Protein AF-A0A1G0XQ79-F1 (afdb_monomer)

pLDDT: mean 95.1, std 3.16, range [83.31, 98.56]

Sequence (101 aa):
MKLRRLKRIRIGEVIFTVKWDSKDDGGYFDYGEKTISIGIKGNTMRQFAVIVHEIKEILNINQYVRYTRPDTLKDYEFHYGHREHSAMCNDLAGILNEFIK

Solvent-accessible surface area (backbone atoms only — not comparable to full-atom values): 5873 Å² total; per-residue (Å²): 139,52,77,45,87,59,62,56,50,72,60,87,94,46,69,29,40,42,44,79,36,76,88,37,66,52,61,49,71,40,80,89,80,29,34,35,41,40,17,57,37,74,56,73,66,56,34,48,52,36,53,52,50,53,53,50,53,54,49,33,48,78,68,69,27,56,40,74,39,96,91,40,96,86,49,72,44,78,63,74,54,70,68,56,49,54,52,48,52,53,54,46,53,60,55,51,53,71,35,52,104

Radius of gyration: 13.67 Å; Cα contacts (8 Å, |Δi|>4): 150; chains: 1; bounding box: 40×26×38 Å

Mean predicted aligned error: 2.99 Å

Structure (mmCIF, N/CA/C/O backbone):
data_AF-A0A1G0XQ79-F1
#
_entry.id   AF-A0A1G0XQ79-F1
#
loop_
_atom_site.group_PDB
_atom_site.id
_atom_site.type_symbol
_atom_site.label_atom_id
_atom_site.label_alt_id
_atom_site.label_comp_id
_atom_site.label_asym_id
_atom_site.label_entity_id
_atom_site.label_seq_id
_atom_site.pdbx_PDB_ins_code
_atom_site.Cartn_x
_atom_site.Cartn_y
_atom_site.Cartn_z
_atom_site.occupancy
_atom_site.B_iso_or_equiv
_atom_site.auth_seq_id
_atom_site.auth_comp_id
_atom_site.auth_asym_id
_atom_site.auth_atom_id
_atom_site.pdbx_PDB_model_num
ATOM 1 N N . MET A 1 1 ? -16.544 10.835 6.782 1.00 83.50 1 MET A N 1
ATOM 2 C CA . MET A 1 1 ? -16.037 9.487 6.438 1.00 83.50 1 MET A CA 1
ATOM 3 C C . MET A 1 1 ? -15.625 8.759 7.711 1.00 83.50 1 MET A C 1
ATOM 5 O O . MET A 1 1 ? -15.053 9.399 8.588 1.00 83.50 1 MET A O 1
ATOM 9 N N . LYS A 1 2 ? -15.927 7.462 7.837 1.00 89.06 2 LYS A N 1
ATOM 10 C CA . LYS A 1 2 ? -15.437 6.602 8.927 1.00 89.06 2 LYS A CA 1
ATOM 11 C C . LYS A 1 2 ? -14.530 5.528 8.330 1.00 89.06 2 LYS A C 1
ATOM 13 O O . LYS A 1 2 ? -14.894 4.936 7.321 1.00 89.06 2 LYS A O 1
ATOM 18 N N . LEU A 1 3 ? -13.380 5.291 8.959 1.00 93.19 3 LEU A N 1
ATOM 19 C CA . LEU A 1 3 ? -12.435 4.266 8.521 1.00 93.19 3 LEU A CA 1
ATOM 20 C C . LEU A 1 3 ? -12.670 2.953 9.270 1.00 93.19 3 LEU A C 1
ATOM 22 O O . LEU A 1 3 ? -12.794 2.926 10.498 1.00 93.19 3 LEU A O 1
ATOM 26 N N . ARG A 1 4 ? -12.713 1.853 8.525 1.00 95.50 4 ARG A N 1
ATOM 27 C CA . ARG A 1 4 ? -12.723 0.487 9.035 1.00 95.50 4 ARG A CA 1
ATOM 28 C C . ARG A 1 4 ? -11.290 0.061 9.348 1.00 95.50 4 ARG A C 1
ATOM 30 O O . ARG A 1 4 ? -10.410 0.105 8.495 1.00 95.50 4 ARG A O 1
ATOM 37 N N . ARG A 1 5 ? -11.065 -0.404 10.580 1.00 95.00 5 ARG A N 1
ATOM 38 C CA . ARG A 1 5 ? -9.756 -0.906 11.020 1.00 95.00 5 ARG A CA 1
ATOM 39 C C . ARG A 1 5 ? -9.571 -2.379 10.671 1.00 95.00 5 ARG A C 1
ATOM 41 O O . ARG A 1 5 ? -9.893 -3.262 11.464 1.00 95.00 5 ARG A O 1
ATOM 48 N N . LEU A 1 6 ? -9.095 -2.637 9.458 1.00 96.88 6 LEU A N 1
ATOM 49 C CA . LEU A 1 6 ? -8.790 -3.981 8.966 1.00 96.88 6 LEU A CA 1
ATOM 50 C C . LEU A 1 6 ? -7.650 -4.618 9.768 1.00 96.88 6 LEU A C 1
ATOM 52 O O . LEU A 1 6 ? -6.717 -3.930 10.157 1.00 96.88 6 LEU A O 1
ATOM 56 N N . LYS A 1 7 ? -7.707 -5.933 10.006 1.00 97.81 7 LYS A N 1
ATOM 57 C CA . LYS A 1 7 ? -6.574 -6.692 10.577 1.00 97.81 7 LYS A CA 1
ATOM 58 C C . LYS A 1 7 ? -5.666 -7.275 9.497 1.00 97.81 7 LYS A C 1
ATOM 60 O O . LYS A 1 7 ? -4.491 -7.528 9.741 1.00 97.81 7 LYS A O 1
ATOM 65 N N . ARG A 1 8 ? -6.230 -7.542 8.320 1.00 97.69 8 ARG A N 1
ATOM 66 C CA . ARG A 1 8 ? -5.547 -8.100 7.154 1.00 97.69 8 ARG A CA 1
ATOM 67 C C . ARG A 1 8 ? -6.157 -7.505 5.896 1.00 97.69 8 ARG A C 1
ATOM 69 O O . ARG A 1 8 ? -7.342 -7.174 5.913 1.00 97.69 8 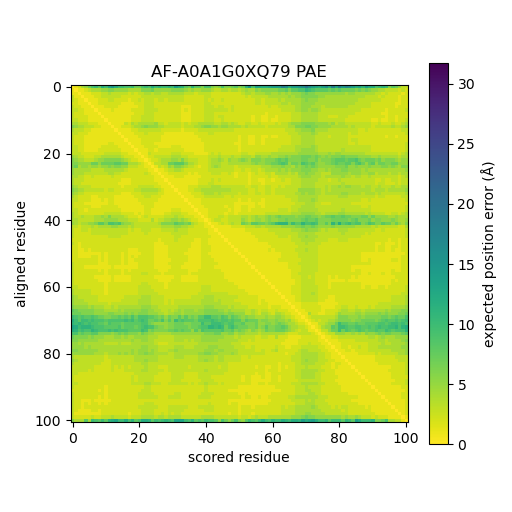ARG A O 1
ATOM 76 N N . ILE A 1 9 ? -5.361 -7.413 4.842 1.00 97.81 9 ILE A N 1
ATOM 77 C CA . ILE A 1 9 ? -5.804 -6.968 3.522 1.00 97.81 9 ILE A CA 1
ATOM 78 C C . ILE A 1 9 ? -5.048 -7.728 2.436 1.00 97.81 9 ILE A C 1
ATOM 80 O O . ILE A 1 9 ? -3.876 -8.064 2.620 1.00 97.81 9 ILE A O 1
ATOM 84 N N . ARG A 1 10 ? -5.722 -8.045 1.331 1.00 97.50 10 ARG A N 1
ATOM 85 C CA . ARG A 1 10 ? -5.093 -8.657 0.158 1.00 97.50 10 ARG A CA 1
ATOM 86 C C . ARG A 1 10 ? -4.768 -7.561 -0.853 1.00 97.50 10 ARG A C 1
ATOM 88 O O . ARG A 1 10 ? -5.639 -6.769 -1.186 1.00 97.50 10 ARG A O 1
ATOM 95 N N . ILE A 1 11 ? -3.531 -7.531 -1.338 1.00 96.81 11 ILE A N 1
ATOM 96 C CA . ILE A 1 11 ? -3.064 -6.591 -2.363 1.00 96.81 11 ILE A CA 1
ATOM 97 C C . ILE A 1 11 ? -2.339 -7.414 -3.429 1.00 96.81 11 ILE A C 1
ATOM 99 O O . ILE A 1 11 ? -1.243 -7.924 -3.186 1.00 96.81 11 ILE A O 1
ATOM 103 N N . GLY A 1 12 ? -2.980 -7.597 -4.586 1.00 92.38 12 GLY A N 1
ATOM 104 C CA . GLY A 1 12 ? -2.570 -8.620 -5.552 1.00 92.38 12 GLY A CA 1
ATOM 105 C C . GLY A 1 12 ? -2.614 -10.019 -4.924 1.00 92.38 12 GLY A C 1
ATOM 106 O O . GLY A 1 12 ? -3.591 -10.384 -4.269 1.00 92.38 12 GLY A O 1
ATOM 107 N N . GLU A 1 13 ? -1.527 -10.775 -5.060 1.00 92.56 13 GLU A N 1
ATOM 108 C CA . GLU A 1 13 ? -1.404 -12.143 -4.526 1.00 92.56 13 GLU A CA 1
ATOM 109 C C . GLU A 1 13 ? -0.943 -12.203 -3.057 1.00 92.56 13 GLU A C 1
ATOM 111 O O . GLU A 1 13 ? -0.914 -13.270 -2.440 1.00 92.56 13 GLU A O 1
ATOM 116 N N . VAL A 1 14 ? -0.580 -11.065 -2.457 1.00 96.56 14 VAL A N 1
ATOM 117 C CA . VAL A 1 14 ? -0.014 -11.018 -1.103 1.00 96.56 14 VAL A CA 1
ATOM 118 C C . VAL A 1 14 ? -1.076 -10.593 -0.093 1.00 96.56 14 VAL A C 1
ATOM 120 O O . VAL A 1 14 ? -1.813 -9.628 -0.292 1.00 96.56 14 VAL A O 1
ATOM 123 N N . ILE A 1 15 ? -1.149 -11.313 1.031 1.00 97.94 15 ILE A N 1
ATOM 124 C CA . ILE A 1 15 ? -1.991 -10.936 2.171 1.00 97.94 15 ILE A CA 1
ATOM 125 C C . ILE A 1 15 ? -1.116 -10.292 3.237 1.00 97.94 15 ILE A C 1
ATOM 127 O O . ILE A 1 15 ? -0.295 -10.967 3.858 1.00 97.94 15 ILE A O 1
ATOM 131 N N . PHE A 1 16 ? -1.362 -9.014 3.493 1.00 98.44 16 PHE A N 1
ATOM 132 C CA . PHE A 1 16 ? -0.674 -8.234 4.507 1.00 98.44 16 PHE A CA 1
ATOM 133 C C . PHE A 1 16 ? -1.422 -8.269 5.837 1.00 98.44 16 PHE A C 1
ATOM 135 O O . PHE A 1 16 ? -2.656 -8.269 5.881 1.00 98.44 16 PHE A O 1
ATOM 142 N N . THR A 1 17 ? -0.673 -8.261 6.936 1.00 98.56 17 THR A N 1
ATOM 143 C CA . THR A 1 17 ? -1.199 -7.953 8.270 1.00 98.56 17 THR A CA 1
ATOM 144 C C . THR A 1 17 ? -1.171 -6.445 8.480 1.00 98.56 17 THR A C 1
ATOM 146 O O . THR A 1 17 ? -0.130 -5.818 8.308 1.00 98.56 17 THR A O 1
ATOM 149 N N . VAL A 1 18 ? -2.301 -5.865 8.883 1.00 98.06 18 VAL A N 1
ATOM 150 C CA . VAL A 1 18 ? -2.435 -4.423 9.118 1.00 98.06 18 VAL A CA 1
ATOM 151 C C . VAL A 1 18 ? -2.345 -4.148 10.617 1.00 98.06 18 VAL A C 1
ATOM 153 O O . VAL A 1 18 ? -3.168 -4.626 11.404 1.00 98.06 18 VAL A O 1
ATOM 156 N N . LYS A 1 19 ? -1.335 -3.377 11.012 1.00 97.75 19 LYS A N 1
ATOM 157 C CA . LYS A 1 19 ? -1.106 -2.898 12.375 1.00 97.75 19 LYS A CA 1
ATOM 158 C C . LYS A 1 19 ? -1.537 -1.435 12.460 1.00 97.75 19 LYS A C 1
ATOM 160 O O . LYS A 1 19 ? -1.201 -0.637 11.594 1.00 97.75 19 LYS A O 1
ATOM 165 N N . TRP A 1 20 ? -2.284 -1.091 13.505 1.00 96.50 20 TRP A N 1
ATOM 166 C CA . TRP A 1 20 ? -2.740 0.279 13.754 1.00 96.50 20 TRP A CA 1
ATOM 167 C C . TRP A 1 20 ? -1.945 0.856 14.921 1.00 96.50 20 TRP A C 1
ATOM 169 O O . TRP A 1 20 ? -2.130 0.412 16.056 1.00 96.50 20 TRP A O 1
ATOM 179 N N . ASP A 1 21 ? -1.066 1.816 14.646 1.00 95.06 21 ASP A N 1
ATOM 180 C CA . ASP A 1 21 ? -0.168 2.401 15.642 1.00 95.06 21 ASP A CA 1
ATOM 181 C C . ASP A 1 21 ? -0.751 3.697 16.217 1.00 95.06 21 ASP A C 1
ATOM 183 O O . ASP A 1 21 ? -0.933 4.690 15.516 1.00 95.06 21 ASP A O 1
ATOM 187 N N . SER A 1 22 ? -1.055 3.697 17.517 1.00 92.81 22 SER A N 1
ATOM 188 C CA . SER A 1 22 ? -1.611 4.861 18.217 1.00 92.81 22 SER A CA 1
ATOM 189 C C . SER A 1 22 ? -0.604 5.962 18.534 1.00 92.81 22 SER A C 1
ATOM 191 O O . SER A 1 22 ? -1.015 7.049 18.946 1.00 92.81 22 SER A O 1
ATOM 193 N N . LYS A 1 23 ? 0.693 5.700 18.370 1.00 92.75 23 LYS A N 1
ATOM 194 C CA . LYS A 1 23 ? 1.774 6.621 18.732 1.00 92.75 23 L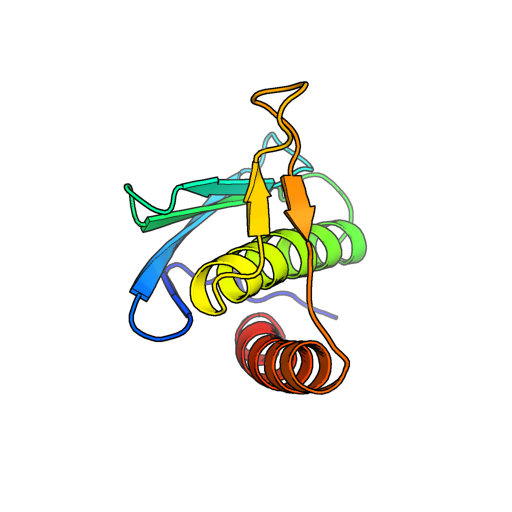YS A CA 1
ATOM 195 C C . LYS A 1 23 ? 2.312 7.406 17.537 1.00 92.75 23 LYS A C 1
ATOM 197 O O . LYS A 1 23 ? 2.917 8.457 17.753 1.00 92.75 23 LYS A O 1
ATOM 202 N N . ASP A 1 24 ? 2.047 6.935 16.323 1.00 92.06 24 ASP A N 1
ATOM 203 C CA . ASP A 1 24 ? 2.576 7.472 15.068 1.00 92.06 24 ASP A CA 1
ATOM 204 C C . ASP A 1 24 ? 1.476 8.124 14.201 1.00 92.06 24 ASP A C 1
ATOM 206 O O . ASP A 1 24 ? 0.299 7.755 14.289 1.00 92.06 24 ASP A O 1
ATOM 210 N N . ASP A 1 25 ? 1.846 9.122 13.394 1.00 91.19 25 ASP A N 1
ATOM 211 C CA . ASP A 1 25 ? 1.005 9.798 12.388 1.00 91.19 25 ASP A CA 1
ATOM 212 C C . ASP A 1 25 ? 1.464 9.555 10.933 1.00 91.19 25 ASP A C 1
ATOM 214 O O . ASP A 1 25 ? 0.887 10.124 9.990 1.00 91.19 25 ASP A O 1
ATOM 218 N N . GLY A 1 26 ? 2.492 8.717 10.758 1.00 94.50 26 GLY A N 1
ATOM 219 C CA . GLY A 1 26 ? 2.975 8.192 9.486 1.00 94.50 26 GLY A CA 1
ATOM 220 C C . GLY A 1 26 ? 2.511 6.764 9.198 1.00 94.50 26 GLY A C 1
ATOM 221 O O . GLY A 1 26 ? 1.610 6.226 9.844 1.00 94.50 26 GLY A O 1
ATOM 222 N N . GLY A 1 27 ? 3.126 6.155 8.192 1.00 95.69 27 GLY A N 1
ATOM 223 C CA . GLY A 1 27 ? 2.944 4.756 7.846 1.00 95.69 27 GLY A CA 1
ATOM 224 C C . GLY A 1 27 ? 4.249 4.162 7.341 1.00 95.69 27 GLY A C 1
ATOM 225 O O . GLY A 1 27 ? 5.211 4.873 7.053 1.00 95.69 27 GLY A O 1
ATOM 226 N N . TYR A 1 28 ? 4.286 2.838 7.318 1.00 96.00 28 TYR A N 1
ATOM 227 C CA . TYR A 1 28 ? 5.298 2.092 6.587 1.00 96.00 28 TYR A CA 1
ATOM 228 C C . TYR A 1 28 ? 4.741 0.717 6.241 1.00 96.00 28 TYR A C 1
ATOM 230 O O . TYR A 1 28 ? 3.812 0.216 6.885 1.00 96.00 28 TYR A O 1
ATOM 238 N N . PHE A 1 29 ? 5.370 0.048 5.287 1.00 96.25 29 PHE A N 1
ATOM 239 C CA . PHE A 1 29 ? 5.153 -1.370 5.059 1.00 96.25 29 PHE A CA 1
ATOM 240 C C . PHE A 1 29 ? 6.474 -2.113 4.933 1.00 96.25 29 PHE A C 1
ATOM 242 O O . PHE A 1 29 ? 7.494 -1.567 4.516 1.00 96.25 29 PHE A O 1
ATOM 249 N N . ASP A 1 30 ? 6.418 -3.392 5.276 1.00 95.56 30 ASP A N 1
ATOM 250 C CA . ASP A 1 30 ? 7.487 -4.348 5.054 1.00 95.56 30 ASP A CA 1
ATOM 251 C C . ASP A 1 30 ? 6.935 -5.477 4.184 1.00 95.56 30 ASP A C 1
ATOM 253 O O . ASP A 1 30 ? 6.009 -6.200 4.575 1.00 95.56 30 ASP A O 1
ATOM 257 N N . TYR A 1 31 ? 7.477 -5.592 2.972 1.00 92.00 31 TYR A N 1
ATOM 258 C CA . TYR A 1 31 ? 7.038 -6.587 1.999 1.00 92.00 31 TYR A CA 1
ATOM 259 C C . TYR A 1 31 ? 7.523 -8.000 2.362 1.00 92.00 31 TYR A C 1
ATOM 261 O O . TYR A 1 31 ? 6.814 -8.972 2.098 1.00 92.00 31 TYR A O 1
ATOM 269 N N . GLY A 1 32 ? 8.690 -8.124 3.005 1.00 93.56 32 GLY A N 1
ATOM 270 C CA . GLY A 1 32 ? 9.243 -9.404 3.456 1.00 93.56 32 GLY A CA 1
ATOM 271 C C . GLY A 1 32 ? 8.430 -9.985 4.608 1.00 93.56 32 GLY A C 1
ATOM 272 O O . GLY A 1 32 ? 7.976 -11.128 4.542 1.00 93.56 32 GLY A O 1
ATOM 273 N N . GLU A 1 33 ? 8.138 -9.153 5.605 1.00 97.00 33 GLU A N 1
ATOM 274 C CA . GLU A 1 33 ? 7.309 -9.517 6.761 1.00 97.00 33 GLU A CA 1
ATOM 275 C C . GLU A 1 33 ? 5.803 -9.512 6.446 1.00 97.00 33 GLU A C 1
ATOM 277 O O . GLU A 1 33 ? 4.986 -9.963 7.252 1.00 97.00 33 GLU A O 1
ATOM 282 N N . LYS A 1 34 ? 5.408 -9.008 5.269 1.00 97.50 34 LYS A N 1
ATOM 283 C CA . LYS A 1 34 ? 4.008 -8.859 4.832 1.00 97.50 34 LYS A CA 1
ATOM 284 C C . LYS A 1 34 ? 3.190 -8.082 5.862 1.00 97.50 34 LYS A C 1
ATOM 286 O O . LYS A 1 34 ? 2.098 -8.494 6.273 1.00 97.50 34 LYS A O 1
ATOM 291 N N . THR A 1 35 ? 3.719 -6.940 6.293 1.00 98.19 35 THR A N 1
ATOM 292 C CA . THR A 1 35 ? 3.058 -6.063 7.263 1.00 98.19 35 THR A CA 1
ATOM 293 C C . THR A 1 35 ? 2.894 -4.648 6.738 1.00 98.19 35 THR A C 1
ATOM 295 O O . THR A 1 35 ? 3.727 -4.150 5.991 1.00 98.19 35 THR A O 1
ATOM 298 N N . ILE A 1 36 ? 1.800 -4.008 7.143 1.00 98.19 36 ILE A N 1
ATOM 299 C CA . ILE A 1 36 ? 1.530 -2.591 6.911 1.00 98.19 36 ILE A CA 1
ATOM 300 C C . ILE A 1 36 ? 1.243 -1.978 8.276 1.00 98.19 36 ILE A C 1
ATOM 302 O O . ILE A 1 36 ? 0.364 -2.460 8.994 1.00 98.19 36 ILE A O 1
ATOM 306 N N . SER A 1 37 ? 1.978 -0.939 8.643 1.00 97.88 37 SER A N 1
ATOM 307 C CA . SER A 1 37 ? 1.729 -0.137 9.833 1.00 97.88 37 SER A CA 1
ATOM 308 C C . SER A 1 37 ? 1.078 1.176 9.429 1.00 97.88 37 SER A C 1
ATOM 310 O O . SER A 1 37 ? 1.606 1.905 8.594 1.00 97.88 37 SER A O 1
ATOM 312 N N . ILE A 1 38 ? -0.070 1.475 10.030 1.00 97.44 38 ILE A N 1
ATOM 313 C CA . ILE A 1 38 ? -0.822 2.706 9.800 1.00 97.44 38 ILE A CA 1
ATOM 314 C C . ILE A 1 38 ? -0.908 3.476 11.112 1.00 97.44 38 ILE A C 1
ATOM 316 O O . ILE A 1 38 ? -1.544 3.019 12.070 1.00 97.44 38 ILE A O 1
ATOM 320 N N . GLY A 1 39 ? -0.306 4.659 11.143 1.00 95.62 39 GLY A N 1
ATOM 321 C CA . GLY A 1 39 ? -0.440 5.612 12.231 1.00 95.62 39 GLY A CA 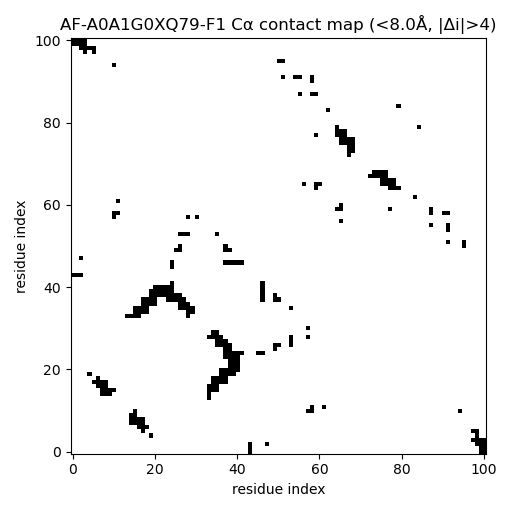1
ATOM 322 C C . GLY A 1 39 ? -1.869 6.139 12.344 1.00 95.62 39 GLY A C 1
ATOM 323 O O . GLY A 1 39 ? -2.502 6.519 11.355 1.00 95.62 39 GLY A O 1
ATOM 324 N N . ILE A 1 40 ? -2.406 6.155 13.565 1.00 93.56 40 ILE A N 1
ATOM 325 C CA . ILE A 1 40 ? -3.740 6.703 13.869 1.00 93.56 40 ILE A CA 1
ATOM 326 C C . ILE A 1 40 ? -3.687 8.003 14.666 1.00 93.56 40 ILE A C 1
ATOM 328 O O . ILE A 1 40 ? -4.735 8.521 15.062 1.00 93.56 40 ILE A O 1
ATOM 332 N N . LYS A 1 41 ? -2.497 8.555 14.904 1.00 91.88 41 LYS A N 1
ATOM 333 C CA . LYS A 1 41 ? -2.361 9.899 15.454 1.00 91.88 41 LYS A CA 1
ATOM 334 C C . LYS A 1 41 ? -2.745 10.911 14.366 1.00 91.88 41 LYS A C 1
ATOM 336 O O . LYS A 1 41 ? -2.315 10.819 13.223 1.00 91.88 41 LYS A O 1
ATOM 341 N N . GLY A 1 42 ? -3.613 11.858 14.711 1.00 88.62 42 GLY A N 1
ATOM 342 C CA . GLY A 1 42 ? -4.147 12.851 13.772 1.00 88.62 42 GLY A CA 1
ATOM 343 C C . GLY A 1 42 ? -5.589 12.585 13.332 1.00 88.62 42 GLY A C 1
ATOM 344 O O . GLY A 1 42 ? -6.261 11.671 13.811 1.00 88.62 42 GLY A O 1
ATOM 345 N N . ASN A 1 43 ? -6.096 13.449 12.450 1.00 92.75 43 ASN A N 1
ATOM 346 C CA . ASN A 1 43 ? -7.487 13.396 11.999 1.00 92.75 43 ASN A CA 1
ATOM 347 C C . ASN A 1 43 ? -7.723 12.279 10.961 1.00 92.75 43 ASN A C 1
ATOM 349 O O . ASN A 1 43 ? -6.792 11.773 10.337 1.00 92.75 43 ASN A O 1
ATOM 353 N N . THR A 1 44 ? -8.989 11.920 10.737 1.00 93.38 44 THR A N 1
ATOM 354 C CA . THR A 1 44 ? -9.377 10.848 9.803 1.00 93.38 44 THR A CA 1
ATOM 355 C C . THR A 1 44 ? -8.855 11.061 8.379 1.00 93.38 44 THR A C 1
ATOM 357 O O . THR A 1 44 ? -8.550 10.090 7.696 1.00 93.38 44 THR A O 1
ATOM 360 N N . MET A 1 45 ? -8.741 12.311 7.917 1.00 93.75 45 MET A N 1
ATOM 361 C CA . MET A 1 45 ? -8.223 12.604 6.577 1.00 93.75 45 MET A CA 1
ATOM 362 C C . MET A 1 45 ? -6.730 12.286 6.481 1.00 93.75 45 MET A C 1
ATOM 364 O O . MET A 1 45 ? -6.295 11.680 5.509 1.00 93.75 45 MET A O 1
ATOM 368 N N . ARG A 1 46 ? -5.953 12.630 7.515 1.00 93.69 46 ARG A N 1
ATOM 369 C CA . ARG A 1 46 ? -4.535 12.270 7.609 1.00 93.69 46 ARG A CA 1
ATOM 370 C C . ARG A 1 46 ? -4.353 10.756 7.637 1.00 93.69 46 ARG A C 1
ATOM 372 O O . ARG A 1 46 ? -3.548 10.242 6.873 1.00 93.69 46 ARG A O 1
ATOM 379 N N . GLN A 1 47 ? -5.142 10.054 8.449 1.00 95.06 47 GLN A N 1
ATOM 380 C CA . GLN A 1 47 ? -5.125 8.588 8.507 1.00 95.06 47 GLN A CA 1
ATOM 381 C C . GLN A 1 47 ? -5.421 7.971 7.136 1.00 95.06 47 GLN A C 1
ATOM 383 O O . GLN A 1 47 ? -4.739 7.048 6.704 1.00 95.06 47 GLN A O 1
ATOM 388 N N . PHE A 1 48 ? -6.413 8.507 6.422 1.00 96.12 48 PHE A N 1
ATOM 389 C CA . PHE A 1 48 ? -6.735 8.043 5.078 1.00 96.12 48 PHE A CA 1
ATOM 390 C C . PHE A 1 48 ? -5.611 8.330 4.080 1.00 96.12 48 PHE A C 1
ATOM 392 O O . PHE A 1 48 ? -5.283 7.460 3.284 1.00 96.12 48 PHE A O 1
ATOM 399 N N . ALA A 1 49 ? -4.974 9.500 4.154 1.00 95.94 49 ALA A N 1
ATOM 400 C CA . ALA A 1 49 ? -3.832 9.833 3.307 1.00 95.94 49 ALA A CA 1
ATOM 401 C C . ALA A 1 49 ? -2.648 8.873 3.520 1.00 95.94 49 ALA A C 1
ATOM 403 O O . ALA A 1 49 ? -2.025 8.471 2.541 1.00 95.94 49 ALA A O 1
ATOM 404 N N . VAL A 1 50 ? -2.379 8.461 4.766 1.00 96.75 50 VAL A N 1
ATOM 405 C CA . VAL A 1 50 ? -1.377 7.424 5.073 1.00 96.75 50 VAL A CA 1
ATOM 406 C C . VAL A 1 50 ? -1.765 6.096 4.420 1.00 96.75 50 VAL A C 1
ATOM 408 O O . VAL A 1 50 ? -0.958 5.519 3.705 1.00 96.75 50 VAL A O 1
ATOM 4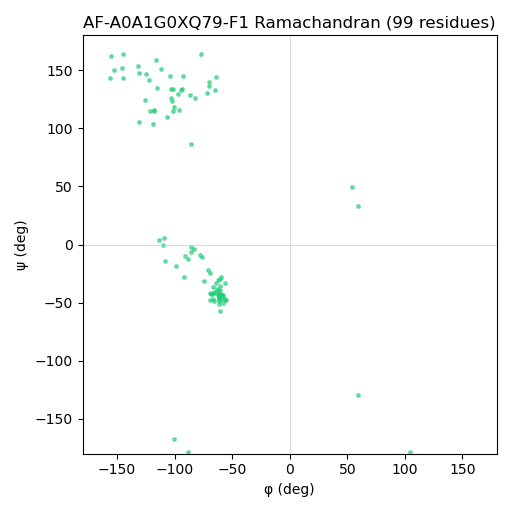11 N N . ILE A 1 51 ? -3.015 5.644 4.575 1.00 97.50 51 ILE A N 1
ATOM 412 C CA . ILE A 1 51 ? -3.493 4.412 3.920 1.00 97.50 51 ILE A CA 1
ATOM 413 C C . ILE A 1 51 ? -3.299 4.494 2.399 1.00 97.50 51 ILE A C 1
ATOM 415 O O . ILE A 1 51 ? -2.758 3.571 1.800 1.00 97.50 51 ILE A O 1
ATOM 419 N N . VAL A 1 52 ? -3.701 5.601 1.769 1.00 97.75 52 VAL A N 1
ATOM 420 C CA . VAL A 1 52 ? -3.522 5.814 0.324 1.00 97.75 52 VAL A CA 1
ATOM 421 C C . VAL A 1 52 ? -2.049 5.714 -0.066 1.00 97.75 52 VAL A C 1
ATOM 423 O O . VAL A 1 52 ? -1.736 5.046 -1.048 1.00 97.75 52 VAL A O 1
ATOM 426 N N . HIS A 1 53 ? -1.160 6.355 0.695 1.00 97.06 53 HIS A N 1
ATOM 427 C CA . HIS A 1 53 ? 0.277 6.349 0.444 1.00 97.06 53 HIS A CA 1
ATOM 428 C C . HIS A 1 53 ? 0.856 4.929 0.497 1.00 97.06 53 HIS A C 1
ATOM 430 O O . HIS A 1 53 ? 1.388 4.463 -0.511 1.00 97.06 53 HIS A O 1
ATOM 436 N N . GLU A 1 54 ? 0.678 4.216 1.614 1.00 97.38 54 GLU A N 1
ATOM 437 C CA . GLU A 1 54 ? 1.264 2.880 1.791 1.00 97.38 54 GLU A CA 1
ATOM 438 C C . GLU A 1 54 ? 0.741 1.888 0.742 1.00 97.38 54 GLU A C 1
ATOM 440 O O . GLU A 1 54 ? 1.510 1.151 0.125 1.00 97.38 54 GLU A O 1
ATOM 445 N N . ILE A 1 55 ? -0.571 1.888 0.479 1.00 98.00 55 ILE A N 1
ATOM 446 C CA . ILE A 1 55 ? -1.179 0.961 -0.487 1.00 98.00 55 ILE A CA 1
ATOM 447 C C . ILE A 1 55 ? -0.723 1.282 -1.914 1.00 98.00 55 ILE A C 1
ATOM 449 O O . ILE A 1 55 ? -0.386 0.365 -2.667 1.00 98.00 55 ILE A O 1
ATOM 453 N N . LYS A 1 56 ? -0.662 2.568 -2.289 1.00 97.56 56 LYS A N 1
ATOM 454 C CA . LYS A 1 56 ? -0.127 2.999 -3.588 1.00 97.56 56 LYS A CA 1
ATOM 455 C C . LYS A 1 56 ? 1.289 2.467 -3.783 1.00 97.56 56 LYS A C 1
ATOM 457 O O . LYS A 1 56 ? 1.609 1.967 -4.858 1.00 97.56 56 LYS A O 1
ATOM 462 N N . GLU A 1 57 ? 2.165 2.607 -2.797 1.00 96.06 57 GLU A N 1
ATOM 463 C CA . GLU A 1 57 ? 3.556 2.178 -2.942 1.00 96.06 57 GLU A CA 1
ATOM 464 C C . GLU A 1 57 ? 3.704 0.659 -3.076 1.00 96.06 57 GLU A C 1
ATOM 466 O O . GLU A 1 57 ? 4.502 0.204 -3.897 1.00 96.06 57 GLU A O 1
ATOM 471 N N . ILE A 1 58 ? 2.890 -0.127 -2.365 1.00 97.12 58 ILE A N 1
ATOM 472 C CA . ILE A 1 58 ? 2.837 -1.589 -2.533 1.00 97.12 58 ILE A CA 1
ATOM 473 C C . ILE A 1 58 ? 2.397 -1.955 -3.956 1.00 97.12 58 ILE A C 1
ATOM 475 O O . ILE A 1 58 ? 3.015 -2.813 -4.587 1.00 97.12 58 ILE A O 1
ATOM 479 N N . LEU A 1 59 ? 1.375 -1.286 -4.501 1.00 97.44 59 LEU A N 1
ATOM 480 C CA . LEU A 1 59 ? 0.941 -1.508 -5.886 1.00 97.44 59 LEU A CA 1
ATOM 481 C C . LEU A 1 59 ? 2.043 -1.163 -6.897 1.00 97.44 59 LEU A C 1
ATOM 483 O O . LEU A 1 59 ? 2.260 -1.915 -7.843 1.00 97.44 59 LEU A O 1
ATOM 487 N N . ASN A 1 60 ? 2.792 -0.084 -6.664 1.00 96.31 60 ASN A N 1
ATOM 488 C CA . ASN A 1 60 ? 3.932 0.281 -7.509 1.00 96.31 60 ASN A CA 1
ATOM 489 C C . ASN A 1 60 ? 5.057 -0.774 -7.470 1.00 96.31 60 ASN A C 1
ATOM 491 O O . ASN A 1 60 ? 5.722 -0.998 -8.481 1.00 96.31 60 ASN A O 1
ATOM 495 N N . ILE A 1 61 ? 5.268 -1.460 -6.340 1.00 95.12 61 ILE A N 1
ATOM 496 C CA . ILE A 1 61 ? 6.180 -2.617 -6.290 1.00 95.12 61 ILE A CA 1
ATOM 497 C C . ILE A 1 61 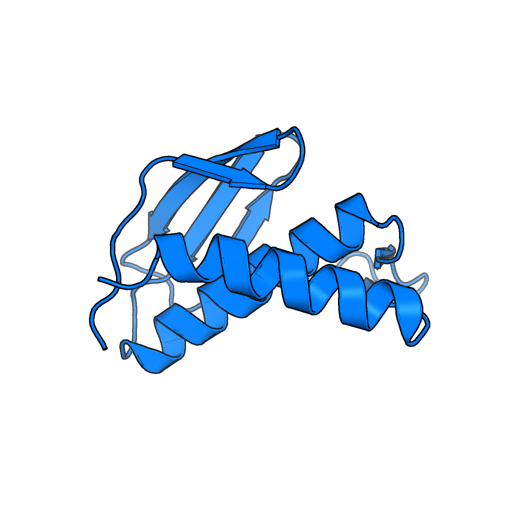? 5.629 -3.773 -7.116 1.00 95.12 61 ILE A C 1
ATOM 499 O O . ILE A 1 61 ? 6.367 -4.350 -7.907 1.00 95.12 61 ILE A O 1
ATOM 503 N N . ASN A 1 62 ? 4.343 -4.097 -6.960 1.00 95.38 62 ASN A N 1
ATOM 504 C CA . ASN A 1 62 ? 3.710 -5.198 -7.692 1.00 95.38 62 ASN A CA 1
ATOM 505 C C . ASN A 1 62 ? 3.759 -4.989 -9.215 1.00 95.38 62 ASN A C 1
ATOM 507 O O . ASN A 1 62 ? 3.802 -5.955 -9.968 1.00 95.38 62 ASN A O 1
ATOM 511 N N . GLN A 1 63 ? 3.762 -3.732 -9.660 1.00 95.81 63 GLN A N 1
ATOM 512 C CA . GLN A 1 63 ? 3.907 -3.347 -11.063 1.00 95.81 63 GLN A CA 1
ATOM 513 C C . GLN A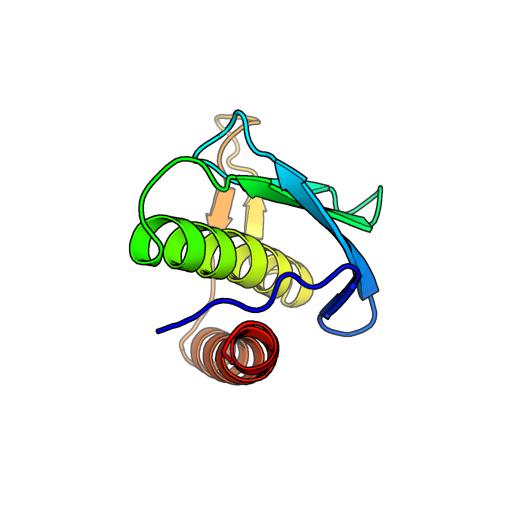 1 63 ? 5.369 -3.229 -11.527 1.00 95.81 63 GLN A C 1
ATOM 515 O O . GLN A 1 63 ? 5.600 -2.961 -12.701 1.00 95.81 63 GLN A O 1
ATOM 520 N N . TYR A 1 64 ? 6.350 -3.436 -10.643 1.00 95.50 64 TYR A N 1
ATOM 521 C CA . TYR A 1 64 ? 7.783 -3.272 -10.915 1.00 95.50 64 TYR A CA 1
ATOM 522 C C . TYR A 1 64 ? 8.178 -1.857 -11.369 1.00 95.50 64 TYR A C 1
ATOM 524 O O . TYR A 1 64 ? 9.108 -1.699 -12.153 1.00 95.50 64 TYR A O 1
ATOM 532 N N . VAL A 1 65 ? 7.489 -0.827 -10.861 1.00 96.62 65 VAL A N 1
ATOM 533 C CA . VAL A 1 65 ? 7.703 0.583 -11.248 1.00 96.62 65 VAL A CA 1
ATOM 534 C C . VAL A 1 65 ? 8.338 1.437 -10.147 1.00 96.62 65 VAL A C 1
ATOM 536 O O . VAL A 1 65 ? 8.548 2.630 -10.350 1.00 96.62 65 VAL A O 1
ATOM 539 N N . ARG A 1 66 ? 8.631 0.860 -8.974 1.00 95.06 66 ARG A N 1
ATOM 540 C CA . ARG A 1 66 ? 9.322 1.530 -7.860 1.00 95.06 66 ARG A CA 1
ATOM 541 C C . ARG A 1 66 ? 10.785 1.094 -7.805 1.00 95.06 66 ARG A C 1
ATOM 543 O O . ARG A 1 66 ? 11.068 -0.088 -7.625 1.00 95.06 66 ARG A O 1
ATOM 550 N N . TYR A 1 67 ? 11.695 2.058 -7.872 1.00 93.75 67 TYR A N 1
ATOM 551 C CA . TYR A 1 67 ? 13.140 1.848 -7.900 1.00 93.75 67 TYR A CA 1
ATOM 552 C C . TYR A 1 67 ? 13.810 2.583 -6.743 1.00 93.75 67 TYR A C 1
ATOM 554 O O . TYR A 1 67 ? 13.417 3.696 -6.401 1.00 93.75 67 TYR A O 1
ATOM 562 N N . THR A 1 68 ? 14.826 1.980 -6.132 1.00 91.62 68 THR A N 1
ATOM 563 C CA . THR A 1 68 ? 15.658 2.674 -5.140 1.00 91.62 68 THR A CA 1
ATOM 564 C C . THR A 1 68 ? 16.505 3.727 -5.841 1.00 91.62 68 THR A C 1
ATOM 566 O O . THR A 1 68 ? 17.087 3.454 -6.894 1.00 91.62 68 THR A O 1
ATOM 569 N N . ARG A 1 69 ? 16.597 4.922 -5.257 1.00 92.31 69 ARG A N 1
ATOM 570 C CA . ARG A 1 69 ? 17.460 5.973 -5.798 1.00 92.31 69 ARG A CA 1
ATOM 571 C C . ARG A 1 69 ? 18.942 5.613 -5.609 1.00 92.31 69 ARG A C 1
ATOM 573 O O . ARG A 1 69 ? 19.311 5.088 -4.561 1.00 92.31 69 ARG A O 1
ATOM 580 N N . PRO A 1 70 ? 19.822 5.883 -6.587 1.00 90.62 70 PRO A N 1
ATOM 581 C CA . PRO A 1 70 ? 21.236 5.516 -6.476 1.00 90.62 70 PRO A CA 1
ATOM 582 C C . PRO A 1 70 ? 22.003 6.364 -5.448 1.00 90.62 70 PRO A C 1
ATOM 584 O O . PRO A 1 70 ? 23.045 5.938 -4.959 1.00 90.62 70 PRO A O 1
ATOM 587 N N . ASP A 1 71 ? 21.502 7.554 -5.110 1.00 93.62 71 ASP A N 1
ATOM 588 C CA . ASP A 1 71 ? 22.119 8.498 -4.174 1.00 93.62 71 ASP A CA 1
ATOM 589 C C . ASP A 1 71 ? 21.665 8.319 -2.714 1.00 93.62 71 ASP A C 1
ATOM 591 O O . ASP A 1 71 ? 22.255 8.917 -1.814 1.00 93.62 71 ASP A O 1
ATOM 595 N N . THR A 1 72 ? 20.644 7.497 -2.441 1.00 92.19 72 THR A N 1
ATOM 596 C CA . THR A 1 72 ? 20.123 7.286 -1.082 1.00 92.19 72 THR A CA 1
ATOM 597 C C . THR A 1 72 ? 19.404 5.948 -0.926 1.00 92.19 72 THR A C 1
ATOM 599 O O . THR A 1 72 ? 18.656 5.510 -1.789 1.00 92.19 72 THR A O 1
ATOM 602 N N . LEU A 1 73 ? 19.567 5.315 0.238 1.00 83.88 73 LEU A N 1
ATOM 603 C CA . LEU A 1 73 ? 18.881 4.062 0.578 1.00 83.88 73 LEU A CA 1
ATOM 604 C C . LEU A 1 73 ? 17.456 4.263 1.120 1.00 83.88 73 LEU A C 1
ATOM 606 O O . LEU A 1 73 ? 16.785 3.285 1.439 1.00 83.88 73 LEU A O 1
ATOM 610 N N . LYS A 1 74 ? 17.019 5.514 1.307 1.00 86.12 74 LYS A N 1
ATOM 611 C CA . LYS A 1 74 ? 15.748 5.835 1.979 1.00 86.12 74 LYS A CA 1
ATOM 612 C C . LYS A 1 74 ? 14.660 6.359 1.049 1.00 86.12 74 LYS A C 1
ATOM 614 O O . LYS A 1 74 ? 13.502 6.354 1.454 1.00 86.12 74 LYS A O 1
ATOM 619 N N . ASP A 1 75 ? 15.018 6.744 -0.174 1.00 89.69 75 ASP A N 1
ATOM 620 C CA . ASP A 1 75 ? 14.073 7.301 -1.137 1.00 89.69 75 ASP A CA 1
ATOM 621 C C . ASP A 1 75 ? 13.936 6.408 -2.367 1.00 89.69 75 ASP A C 1
ATOM 623 O O . ASP A 1 75 ? 14.819 5.618 -2.717 1.00 89.69 75 ASP A O 1
ATOM 627 N N . TYR A 1 76 ? 12.812 6.591 -3.052 1.00 93.06 76 TYR A N 1
ATOM 628 C CA . TYR A 1 76 ? 12.433 5.802 -4.208 1.00 93.06 76 TYR A CA 1
ATOM 629 C C . TYR A 1 76 ? 12.001 6.705 -5.358 1.00 93.06 76 TYR A C 1
ATOM 631 O O . TYR A 1 76 ? 11.418 7.770 -5.157 1.00 93.06 76 TYR A O 1
ATOM 639 N N . GLU A 1 77 ? 12.264 6.245 -6.570 1.00 94.12 77 GLU A N 1
ATOM 640 C CA . GLU A 1 77 ? 11.735 6.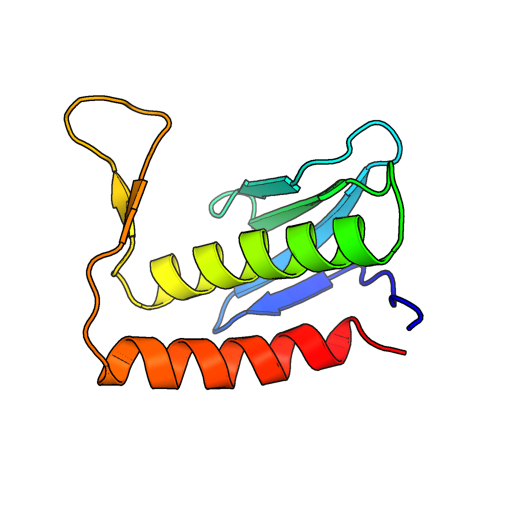798 -7.805 1.00 94.12 77 GLU A CA 1
ATOM 641 C C . GLU A 1 77 ? 10.630 5.898 -8.351 1.00 94.12 77 GLU A C 1
ATOM 643 O O . GLU A 1 77 ? 10.682 4.673 -8.233 1.00 94.12 77 GLU A O 1
ATOM 648 N N . PHE A 1 78 ? 9.623 6.516 -8.965 1.00 95.31 78 PHE A N 1
ATOM 649 C CA . PHE A 1 78 ? 8.501 5.813 -9.577 1.00 95.31 78 PHE A CA 1
ATOM 650 C C . PHE A 1 78 ? 8.485 6.103 -11.073 1.00 95.31 78 PHE A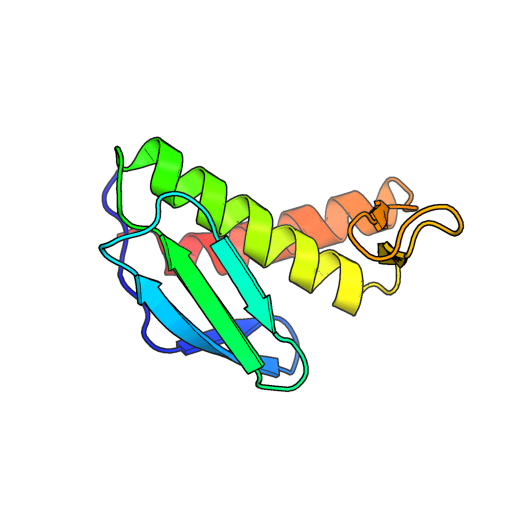 C 1
ATOM 652 O O . PHE A 1 78 ? 8.305 7.256 -11.466 1.00 95.31 78 PHE A O 1
ATOM 659 N N . HIS A 1 79 ? 8.707 5.088 -11.906 1.00 95.88 79 HIS A N 1
ATOM 660 C CA . HIS A 1 79 ? 8.784 5.245 -13.361 1.00 95.88 79 HIS A CA 1
ATOM 661 C C . HIS A 1 79 ? 7.675 4.424 -14.007 1.00 95.88 79 HIS A C 1
ATOM 663 O O . HIS A 1 79 ? 7.760 3.202 -14.081 1.00 95.88 79 HIS A O 1
ATOM 669 N N . TYR A 1 80 ? 6.618 5.094 -14.461 1.00 96.25 80 TYR A N 1
ATOM 670 C CA . TYR A 1 80 ? 5.478 4.432 -15.082 1.00 96.25 80 TYR A CA 1
ATOM 671 C C . TYR A 1 80 ? 4.764 5.348 -16.077 1.00 96.25 80 TYR A C 1
ATOM 673 O O . TYR A 1 80 ? 4.770 6.573 -15.937 1.00 96.25 80 TYR A O 1
ATOM 681 N N . GLY A 1 81 ? 4.152 4.753 -17.100 1.00 97.62 81 GLY A N 1
ATOM 682 C CA . GLY A 1 81 ? 3.354 5.460 -18.090 1.00 97.62 81 GLY A CA 1
ATOM 683 C C . GLY A 1 81 ? 1.892 5.590 -17.671 1.00 97.62 81 GLY A C 1
ATOM 684 O O . GLY A 1 81 ? 1.461 5.149 -16.603 1.00 97.62 81 GLY A O 1
ATOM 685 N N . HIS A 1 82 ? 1.089 6.195 -18.548 1.00 97.31 82 HIS A N 1
ATOM 686 C CA . HIS A 1 82 ? -0.339 6.371 -18.281 1.00 97.31 82 HIS A CA 1
ATOM 687 C C . HIS A 1 82 ? -1.066 5.031 -18.090 1.00 97.31 82 HIS A C 1
ATOM 689 O O . HIS A 1 82 ? -1.952 4.933 -17.250 1.00 97.31 82 HIS A O 1
ATOM 695 N N . ARG A 1 83 ? -0.668 3.984 -18.825 1.00 96.19 83 ARG A N 1
ATOM 696 C CA . ARG A 1 83 ? -1.288 2.656 -18.735 1.00 96.19 83 ARG A CA 1
ATOM 697 C C . ARG A 1 83 ? -1.134 2.059 -17.338 1.00 96.19 83 ARG A C 1
ATOM 699 O O . ARG A 1 83 ? -2.121 1.630 -16.744 1.00 96.19 83 ARG A O 1
ATOM 706 N N . GLU A 1 84 ? 0.088 2.043 -16.824 1.00 96.69 84 GLU A N 1
ATOM 707 C CA . GLU A 1 84 ? 0.412 1.522 -15.498 1.00 96.69 84 GLU A CA 1
ATOM 708 C C . GLU A 1 84 ? -0.263 2.367 -14.409 1.00 96.69 84 GLU A C 1
ATOM 710 O O . GLU A 1 84 ? -0.864 1.813 -13.487 1.00 96.69 84 GLU A O 1
ATOM 715 N N . HIS A 1 85 ? -0.256 3.698 -14.568 1.00 96.81 85 HIS A N 1
ATOM 716 C CA . HIS A 1 85 ? -0.946 4.623 -13.670 1.00 96.81 85 HIS A CA 1
ATOM 717 C C . HIS A 1 85 ? -2.449 4.335 -13.582 1.00 96.81 85 HIS A C 1
ATOM 719 O O . HIS A 1 85 ? -2.994 4.214 -12.487 1.00 96.81 85 HIS A O 1
ATOM 725 N N . SER A 1 86 ? -3.128 4.204 -14.725 1.00 97.88 86 SER A N 1
ATOM 726 C CA . SER A 1 86 ? -4.564 3.916 -14.771 1.00 97.88 86 SER A CA 1
ATOM 727 C C . SER A 1 86 ? -4.894 2.577 -14.116 1.00 97.88 86 SER A C 1
ATOM 729 O O . SER A 1 86 ? -5.854 2.499 -13.351 1.00 97.88 86 SER A O 1
ATOM 731 N N . ALA A 1 87 ? -4.089 1.541 -14.369 1.00 96.31 87 ALA A N 1
ATOM 732 C CA . ALA A 1 87 ? -4.254 0.244 -13.718 1.00 96.31 87 ALA A CA 1
ATOM 733 C C . ALA A 1 87 ? -4.079 0.351 -12.192 1.00 96.31 87 ALA A C 1
ATOM 735 O O . ALA A 1 87 ? -4.950 -0.089 -11.445 1.00 96.31 87 ALA A O 1
ATOM 736 N N . MET A 1 88 ? -3.023 1.033 -11.731 1.00 97.25 88 MET A N 1
ATOM 737 C CA . MET A 1 88 ? -2.762 1.260 -10.306 1.00 97.25 88 MET A CA 1
ATOM 738 C C . MET A 1 88 ? -3.919 2.008 -9.633 1.00 97.25 88 MET A C 1
ATOM 740 O O . MET A 1 88 ? -4.329 1.641 -8.537 1.00 97.25 88 MET A O 1
ATOM 744 N N . CYS A 1 89 ? -4.466 3.045 -10.272 1.00 97.75 89 CYS A N 1
ATOM 745 C CA . CYS A 1 89 ? -5.592 3.809 -9.736 1.00 97.75 89 CYS A CA 1
ATOM 746 C C . CYS A 1 89 ? -6.863 2.959 -9.588 1.00 97.75 89 CYS A C 1
ATOM 748 O O . CYS A 1 89 ? -7.570 3.108 -8.590 1.00 97.75 89 CYS A O 1
ATOM 750 N N . ASN A 1 90 ? -7.135 2.054 -10.534 1.00 97.44 90 ASN A N 1
ATOM 751 C CA . ASN A 1 90 ? -8.274 1.137 -10.451 1.00 97.44 90 ASN A CA 1
ATOM 752 C C . ASN A 1 90 ? -8.120 0.151 -9.285 1.00 97.44 90 ASN A C 1
ATOM 754 O O . ASN A 1 90 ? -9.033 0.022 -8.466 1.00 97.44 90 ASN A O 1
ATOM 758 N N . ASP A 1 91 ? -6.954 -0.487 -9.171 1.00 97.62 91 ASP A N 1
ATOM 759 C CA . ASP A 1 91 ? -6.667 -1.426 -8.083 1.00 97.62 91 ASP A CA 1
ATOM 760 C C . ASP A 1 91 ? -6.706 -0.720 -6.724 1.00 97.62 91 ASP A C 1
ATOM 762 O O . ASP A 1 91 ? -7.326 -1.202 -5.772 1.00 97.62 91 ASP A O 1
ATOM 766 N N . LEU A 1 92 ? -6.110 0.474 -6.645 1.00 98.00 92 LEU A N 1
ATOM 767 C CA . LEU A 1 92 ? -6.108 1.302 -5.447 1.00 98.00 92 LEU A CA 1
ATOM 768 C C . LEU A 1 92 ? -7.533 1.652 -5.014 1.00 98.00 92 LEU A C 1
ATOM 770 O O . LEU A 1 92 ? -7.856 1.500 -3.840 1.00 98.00 92 LEU A O 1
ATOM 774 N N . ALA A 1 93 ? -8.403 2.079 -5.933 1.00 97.69 93 ALA A N 1
ATOM 775 C CA . ALA A 1 93 ? -9.793 2.397 -5.611 1.00 97.69 93 ALA A CA 1
ATOM 776 C C . ALA A 1 93 ? -10.539 1.185 -5.026 1.00 97.69 93 ALA A C 1
ATOM 778 O O . ALA A 1 93 ? -11.244 1.322 -4.023 1.00 97.69 93 ALA A O 1
ATOM 779 N N . GLY A 1 94 ? -10.336 -0.004 -5.606 1.00 97.00 94 GLY A N 1
ATOM 780 C CA . GLY A 1 94 ? -10.915 -1.250 -5.104 1.00 97.00 94 GLY A CA 1
ATOM 781 C C . GLY A 1 94 ? -10.454 -1.584 -3.684 1.00 97.00 94 GLY A C 1
ATOM 782 O O . GLY A 1 94 ? -11.279 -1.873 -2.819 1.00 97.00 94 GLY A O 1
ATOM 783 N N . ILE A 1 95 ? -9.152 -1.470 -3.420 1.00 97.62 95 ILE A N 1
ATOM 784 C CA . ILE A 1 95 ? -8.561 -1.760 -2.105 1.00 97.62 95 ILE A CA 1
ATOM 785 C C . ILE A 1 95 ? -8.999 -0.724 -1.060 1.00 97.62 95 ILE A C 1
ATOM 787 O O . ILE A 1 95 ? -9.359 -1.076 0.065 1.00 97.62 95 ILE A O 1
ATOM 791 N N . LEU A 1 96 ? -9.011 0.565 -1.413 1.00 97.31 96 LEU A N 1
ATOM 792 C CA . LEU A 1 96 ? -9.423 1.638 -0.503 1.00 97.31 96 LEU A CA 1
ATOM 793 C C . LEU A 1 96 ? -10.882 1.502 -0.066 1.00 97.31 96 LEU A C 1
ATOM 795 O O . LEU A 1 96 ? -11.210 1.860 1.067 1.00 97.31 96 LEU A O 1
ATOM 799 N N . ASN A 1 97 ? -11.741 0.941 -0.919 1.00 96.50 97 ASN A N 1
ATOM 800 C CA . ASN A 1 97 ? -13.133 0.676 -0.576 1.00 96.50 97 ASN A CA 1
ATOM 801 C C . ASN A 1 97 ? -13.269 -0.263 0.640 1.00 96.50 97 ASN A C 1
ATOM 803 O O . ASN A 1 97 ? -14.218 -0.134 1.407 1.00 96.50 97 ASN A O 1
ATOM 807 N N . GLU A 1 98 ? -12.301 -1.150 0.897 1.00 96.38 98 GLU A N 1
ATOM 808 C CA . GLU A 1 98 ? -12.320 -2.015 2.086 1.00 96.38 98 GLU A CA 1
ATOM 809 C C . GLU A 1 98 ? -12.104 -1.253 3.405 1.00 96.38 98 GLU A C 1
ATOM 811 O O . GLU A 1 98 ? -12.528 -1.712 4.474 1.00 96.38 98 GLU A O 1
ATOM 816 N N . PHE A 1 99 ? -11.448 -0.091 3.348 1.00 95.31 99 PHE A N 1
ATOM 817 C CA . PHE A 1 99 ? -11.190 0.766 4.505 1.00 95.31 99 PHE A CA 1
ATOM 818 C C . PHE A 1 99 ? -12.312 1.764 4.777 1.00 95.31 99 PHE A C 1
ATOM 820 O O . PHE A 1 99 ? -12.321 2.374 5.846 1.00 95.31 99 PHE A O 1
ATOM 827 N N . ILE A 1 100 ? -13.253 1.954 3.8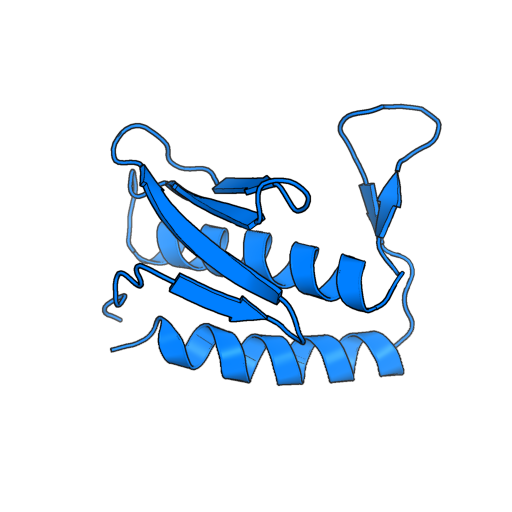57 1.00 92.94 100 ILE A N 1
ATOM 828 C CA . ILE A 1 100 ? -14.367 2.885 4.031 1.00 92.94 100 ILE A CA 1
ATOM 829 C C . ILE A 1 100 ? -15.559 2.113 4.607 1.00 92.94 100 ILE A C 1
ATOM 831 O O . ILE A 1 100 ? -15.854 0.993 4.194 1.00 92.94 100 ILE A O 1
ATOM 835 N N . LYS A 1 101 ? -16.201 2.687 5.630 1.00 83.31 101 LYS A N 1
ATOM 836 C CA . LYS A 1 101 ? -17.411 2.136 6.253 1.00 83.31 101 LYS A CA 1
ATOM 837 C C . LYS A 1 101 ? -18.668 2.812 5.728 1.00 83.31 101 LYS A C 1
ATOM 839 O O . LYS A 1 101 ? -18.646 4.062 5.636 1.00 83.31 101 LYS A O 1
#

Foldseek 3Di:
DAWDQDQWADQPNAIAGEAEAAVDLAKEDDVVNRYIYFYPPDDPVSSLVRVLVHSLVVLQVVVVQWAQDPVDNPDIDGDDDPVSVVVSVVSSVVRSVNTDD

Nearest PDB structures (foldseek):
  8sln-assembly1_A-2  TM=5.502E-01  e=6.900E-02  Deinococcus geothermalis DSM 11300
  6cyy-assembly1_A  TM=4.107E-01  e=1.131E+00  Mycobacterium tuberculosis H37Rv

Secondary structure (DSSP, 8-state):
--B---SEEEETTEEEEEEEESS-SSEEEETTTTEEEEE-SS-HHHHHHHHHHHHHHHHHHHTT-EEE-TT-SS-EEE---HHHHHHHHHHHHHHHHTTB-